Protein AF-A0A838ENE6-F1 (afdb_monomer_lite)

pLDDT: mean 74.34, std 18.83, range [38.56, 95.75]

Radius of gyration: 23.98 Å; chains: 1; bounding box: 71×28×96 Å

Sequence (156 aa):
MALDMVRVTDALPVLSAVAWEDVPYTPELLLDASSLPVVLVNDAAFALGCENGYDGYFECDKELSLLSSTDVLTAVHGNVLGFLAPGGTSQPFPWYAGFSFGWLSAFAKYQPAEAEKGVQVLSSLVSTIQRCNYTQGVYGCRAGRMVGTDGWPLDM

Secondary structure (DSSP, 8-state):
-------------------GGGS---GGGS--GGGS-HHHHT-HHHHHHHHHHHHHHHHS-S------HHHHHHHHHHHHHGGGSTT-TTS-HHHHHHHHHHHHHHHTTT-HHHHHHHHHHHHHHHHHHHHHHHHHHHHHHHHTTS--TT------

Foldseek 3Di:
DDDDDPPPPPPDPPPPPPPVLPPQDDPVLFDDCPLADPVLCPDPLLVVLLNQLLNVLSVVDDDLDDDDLVRLQVVLCCLQCCCVDDVSPPGDNSSSLSNNRNNLSNNCVPPVPSSVSSSVSSSVVNVVVVVVVVCCVVVVVVVVVQQDP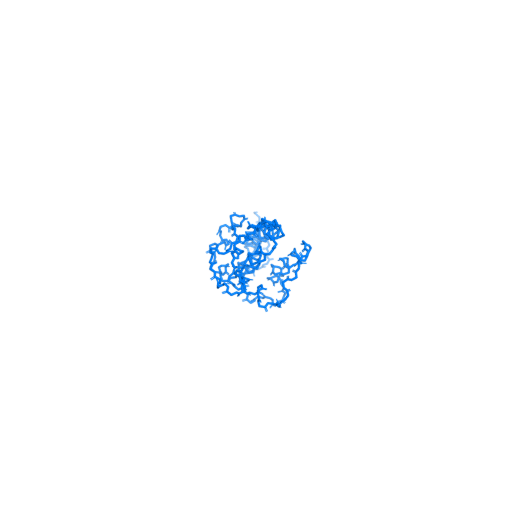VGDGDDD

Structure (mmCIF, N/CA/C/O backbone):
data_AF-A0A838ENE6-F1
#
_entry.id   AF-A0A838ENE6-F1
#
loop_
_atom_site.group_PDB
_atom_site.id
_atom_site.type_symbol
_atom_site.label_atom_id
_atom_site.label_alt_id
_atom_site.label_comp_id
_atom_site.label_asym_id
_atom_site.label_entity_id
_atom_site.label_seq_id
_atom_site.pdbx_PDB_ins_code
_atom_site.Cartn_x
_atom_site.Cartn_y
_atom_site.Cartn_z
_atom_site.occupancy
_atom_site.B_iso_or_equiv
_atom_site.auth_seq_id
_atom_site.auth_comp_id
_atom_site.auth_asym_id
_atom_site.auth_atom_id
_atom_site.pdbx_PDB_model_num
ATOM 1 N N . MET A 1 1 ? -43.290 -3.217 52.355 1.00 41.66 1 MET A N 1
ATOM 2 C CA . MET A 1 1 ? -41.937 -3.590 51.896 1.00 41.66 1 MET A CA 1
ATOM 3 C C . MET A 1 1 ? -42.007 -3.699 50.386 1.00 41.66 1 MET A C 1
ATOM 5 O O . MET A 1 1 ? -42.732 -4.551 49.893 1.00 41.66 1 MET A O 1
ATOM 9 N N . ALA A 1 2 ? -41.414 -2.736 49.682 1.00 39.59 2 ALA A N 1
ATOM 10 C CA . ALA A 1 2 ? -41.440 -2.664 48.225 1.00 39.59 2 ALA A CA 1
ATOM 11 C C . ALA A 1 2 ? -40.433 -3.670 47.646 1.00 39.59 2 ALA A C 1
ATOM 13 O O . ALA A 1 2 ? -39.293 -3.718 48.099 1.00 39.59 2 ALA A O 1
ATOM 14 N N . LEU A 1 3 ? -40.886 -4.490 46.697 1.00 42.88 3 LEU A N 1
ATOM 15 C CA . LEU A 1 3 ? -40.043 -5.366 45.887 1.00 42.88 3 LEU A CA 1
ATOM 16 C C . LEU A 1 3 ? -39.424 -4.508 44.787 1.00 42.88 3 LEU A C 1
ATOM 18 O O . LEU A 1 3 ? -40.125 -4.058 43.881 1.00 42.88 3 LEU A O 1
ATOM 22 N N . ASP A 1 4 ? -38.134 -4.233 44.935 1.00 41.28 4 ASP A N 1
ATOM 23 C CA . ASP A 1 4 ? -37.367 -3.432 43.994 1.00 41.28 4 ASP A CA 1
ATOM 24 C C . ASP A 1 4 ? -37.191 -4.207 42.679 1.00 41.28 4 ASP A C 1
ATOM 26 O O . ASP A 1 4 ? -36.771 -5.368 42.660 1.00 41.28 4 ASP A O 1
ATOM 30 N N . MET A 1 5 ? -37.585 -3.570 41.577 1.00 43.03 5 MET A N 1
ATOM 31 C CA . MET A 1 5 ? -37.486 -4.104 40.223 1.00 43.03 5 MET A CA 1
ATOM 32 C C . MET A 1 5 ? -36.016 -4.088 39.802 1.00 43.03 5 MET A C 1
ATOM 34 O O . MET A 1 5 ? -35.494 -3.054 39.386 1.00 43.03 5 MET A O 1
ATOM 38 N N . VAL A 1 6 ? -35.347 -5.241 39.855 1.00 45.34 6 VAL A N 1
ATOM 39 C CA . VAL A 1 6 ? -34.029 -5.408 39.231 1.00 45.34 6 VAL A CA 1
ATOM 40 C C . VAL A 1 6 ? -34.213 -5.307 37.717 1.00 45.34 6 VAL A C 1
ATOM 42 O O . VAL A 1 6 ? -34.671 -6.239 37.056 1.00 45.34 6 VAL A O 1
ATOM 45 N N . ARG A 1 7 ? -33.886 -4.136 37.162 1.00 42.03 7 ARG A N 1
ATOM 46 C CA . ARG A 1 7 ? -33.678 -3.955 35.725 1.00 42.03 7 ARG A CA 1
ATOM 47 C C . ARG A 1 7 ? -32.500 -4.831 35.309 1.00 42.03 7 ARG A C 1
ATOM 49 O O . ARG A 1 7 ? -31.351 -4.483 35.556 1.00 42.03 7 ARG A O 1
ATOM 56 N N . VAL A 1 8 ? -32.799 -5.941 34.646 1.00 43.09 8 VAL A N 1
ATOM 57 C CA . VAL A 1 8 ? -31.829 -6.681 33.837 1.00 43.09 8 VAL A CA 1
ATOM 58 C C . VAL A 1 8 ? -31.560 -5.843 32.588 1.00 43.09 8 VAL A C 1
ATOM 60 O O . VAL A 1 8 ? -32.196 -6.003 31.551 1.00 43.09 8 VAL A O 1
ATOM 63 N N . THR A 1 9 ? -30.667 -4.868 32.717 1.00 46.16 9 THR A N 1
ATOM 64 C CA . THR A 1 9 ? -29.913 -4.327 31.584 1.00 46.16 9 THR A CA 1
ATOM 65 C C . THR A 1 9 ? -28.564 -5.020 31.592 1.00 46.16 9 THR A C 1
ATOM 67 O O . THR A 1 9 ? -27.544 -4.396 31.880 1.00 46.16 9 THR A O 1
ATOM 70 N N . ASP A 1 10 ? -28.572 -6.329 31.344 1.00 44.88 10 ASP A N 1
ATOM 71 C CA . ASP A 1 10 ? -27.345 -7.020 30.984 1.00 44.88 10 ASP A CA 1
ATOM 72 C C . ASP A 1 10 ? -26.880 -6.405 29.667 1.00 44.88 10 ASP A C 1
ATOM 74 O O . ASP A 1 10 ? -27.547 -6.501 28.632 1.00 44.88 10 ASP A O 1
ATOM 78 N N . ALA A 1 11 ? -25.761 -5.685 29.742 1.00 50.72 11 ALA A N 1
ATOM 79 C CA . ALA A 1 11 ? -25.011 -5.304 28.567 1.00 50.72 11 ALA A CA 1
ATOM 80 C C . ALA A 1 11 ? -24.764 -6.587 27.768 1.00 50.72 11 ALA A C 1
ATOM 82 O O . ALA A 1 11 ? -24.235 -7.564 28.303 1.00 50.72 11 ALA A O 1
ATOM 83 N N . LEU A 1 12 ? -25.199 -6.586 26.506 1.00 44.91 12 LEU A N 1
ATOM 84 C CA . LEU A 1 12 ? -24.863 -7.630 25.544 1.00 44.91 12 LEU A CA 1
ATOM 85 C C . LEU A 1 12 ? -23.369 -7.954 25.690 1.00 44.91 12 LEU A C 1
ATOM 87 O O . LEU A 1 12 ? -22.583 -7.011 25.825 1.00 44.91 12 LEU A O 1
ATOM 91 N N . PRO A 1 13 ? -22.968 -9.238 25.684 1.00 41.44 13 PRO A N 1
ATOM 92 C CA . PRO A 1 13 ? -21.563 -9.590 25.765 1.00 41.44 13 PRO A CA 1
ATOM 93 C C . PRO A 1 13 ? -20.860 -8.869 24.622 1.00 41.44 13 PRO A C 1
ATOM 95 O O . PRO A 1 13 ? -21.119 -9.142 23.449 1.00 41.44 13 PRO A O 1
ATOM 98 N N . VAL A 1 14 ? -20.032 -7.886 24.978 1.00 45.56 14 VAL A N 1
ATOM 99 C CA . VAL A 1 14 ? -19.120 -7.234 24.051 1.00 45.56 14 VAL A CA 1
ATOM 100 C C . VAL A 1 14 ? -18.283 -8.377 23.502 1.00 45.56 14 VAL A C 1
ATOM 102 O O . VAL A 1 14 ? -17.490 -8.964 24.239 1.00 45.56 14 VAL A O 1
ATOM 105 N N . LEU A 1 15 ? -18.563 -8.768 22.254 1.00 39.59 15 LEU A N 1
ATOM 106 C CA . LEU A 1 15 ? -17.742 -9.685 21.469 1.00 39.59 15 LEU A CA 1
ATOM 107 C C . LEU A 1 15 ? -16.294 -9.309 21.762 1.00 39.59 15 LEU A C 1
ATOM 109 O O . LEU A 1 15 ? -15.936 -8.147 21.565 1.00 39.59 15 LEU A O 1
ATOM 113 N N . SER A 1 16 ? -15.525 -10.229 22.351 1.00 42.59 16 SER A N 1
ATOM 114 C CA . SER A 1 16 ? -14.200 -9.897 22.864 1.00 42.59 16 SER A CA 1
ATOM 115 C C . SER A 1 16 ? -13.412 -9.266 21.728 1.00 42.59 16 SER A C 1
ATOM 117 O O . SER A 1 16 ? -13.227 -9.911 20.695 1.00 42.59 16 SER A O 1
ATOM 119 N N . ALA A 1 17 ? -13.033 -8.000 21.895 1.00 54.66 17 ALA A N 1
ATOM 120 C CA . ALA A 1 17 ? -12.242 -7.283 20.915 1.00 54.66 17 ALA A CA 1
ATOM 121 C C . ALA A 1 17 ? -10.973 -8.104 20.681 1.00 54.66 17 ALA A C 1
ATOM 123 O O . ALA A 1 17 ? -10.132 -8.212 21.571 1.00 54.66 17 ALA A O 1
ATOM 124 N N . VAL A 1 18 ? -10.889 -8.771 19.531 1.00 61.59 18 VAL A N 1
ATOM 125 C CA . VAL A 1 18 ? -9.662 -9.441 19.119 1.00 61.59 18 VAL A CA 1
ATOM 126 C C . VAL A 1 18 ? -8.616 -8.341 18.994 1.00 61.59 18 VAL A C 1
ATOM 128 O O . VAL A 1 18 ? -8.850 -7.353 18.294 1.00 61.59 18 VAL A O 1
ATOM 131 N N . ALA A 1 19 ? -7.500 -8.481 19.707 1.00 71.06 19 ALA A N 1
ATOM 132 C CA . ALA A 1 19 ? -6.347 -7.626 19.489 1.00 71.06 19 ALA A CA 1
ATOM 133 C C . ALA A 1 19 ? -5.827 -7.944 18.082 1.00 71.06 19 ALA A C 1
ATOM 135 O O . ALA A 1 19 ? -5.329 -9.038 17.832 1.00 71.06 19 ALA A O 1
ATOM 136 N N . TRP A 1 20 ? -6.030 -7.028 17.132 1.00 75.94 20 TRP A N 1
ATOM 137 C CA . TRP A 1 20 ? -5.665 -7.246 15.726 1.00 75.94 20 TRP A CA 1
ATOM 138 C C . TRP A 1 20 ? -4.162 -7.465 15.525 1.00 75.94 20 TRP A C 1
ATOM 140 O O . TRP A 1 20 ? -3.778 -8.065 14.530 1.00 75.94 20 TRP A O 1
ATOM 150 N N . GLU A 1 21 ? -3.349 -7.036 16.491 1.00 76.50 21 GLU A N 1
ATOM 151 C CA . GLU A 1 21 ? -1.911 -7.311 16.588 1.00 76.50 21 GLU A CA 1
ATOM 152 C C . GLU A 1 21 ? -1.589 -8.815 16.649 1.00 76.50 21 GLU A C 1
ATOM 154 O O . GLU A 1 21 ? -0.538 -9.234 16.176 1.00 76.50 21 GLU A O 1
ATOM 159 N N . ASP A 1 22 ? -2.498 -9.637 17.187 1.00 79.25 22 ASP A N 1
ATOM 160 C CA . ASP A 1 22 ? -2.308 -11.087 17.327 1.00 79.25 22 ASP A CA 1
ATOM 161 C C . ASP A 1 22 ? -2.874 -11.885 16.135 1.00 79.25 22 ASP A C 1
ATOM 163 O O . ASP A 1 22 ? -2.771 -13.115 16.097 1.00 79.25 22 ASP A O 1
ATOM 167 N N . VAL A 1 23 ? -3.523 -11.217 15.172 1.00 82.56 23 VAL A N 1
ATOM 168 C CA . VAL A 1 23 ? -4.111 -11.874 13.998 1.00 82.56 23 VAL A CA 1
ATOM 169 C C . VAL A 1 23 ? -3.035 -12.007 12.919 1.00 82.56 23 VAL A C 1
ATOM 171 O O . VAL A 1 23 ? -2.625 -10.986 12.364 1.00 82.56 23 VAL A O 1
ATOM 174 N N . PRO A 1 24 ? -2.600 -13.234 12.572 1.00 86.44 24 PRO A N 1
ATOM 175 C CA . PRO A 1 24 ? -1.597 -13.420 11.534 1.00 86.44 24 PRO A CA 1
ATOM 176 C C . PRO A 1 24 ? -2.128 -12.924 10.191 1.00 86.44 24 PRO A C 1
ATOM 178 O O . PRO A 1 24 ? -3.317 -13.080 9.889 1.00 86.44 24 PRO A O 1
ATOM 181 N N . TYR A 1 25 ? -1.237 -12.363 9.376 1.00 88.81 25 TYR A N 1
ATOM 182 C CA . TYR A 1 25 ? -1.568 -11.948 8.023 1.00 88.81 25 TYR A CA 1
ATOM 183 C C . TYR A 1 25 ? -2.215 -13.092 7.227 1.00 88.81 25 TYR A C 1
ATOM 185 O O . TYR A 1 25 ? -1.704 -14.213 7.165 1.00 88.81 25 TYR A O 1
ATOM 193 N N . THR A 1 26 ? -3.333 -12.783 6.570 1.00 90.19 26 THR A N 1
ATOM 194 C CA . THR A 1 26 ? -3.889 -13.589 5.485 1.00 90.19 26 THR A CA 1
ATOM 195 C C . THR A 1 26 ? -4.367 -12.660 4.364 1.00 90.19 26 THR A C 1
ATOM 197 O O . THR A 1 26 ? -4.769 -11.523 4.642 1.00 90.19 26 THR A O 1
ATOM 200 N N . PRO A 1 27 ? -4.358 -13.096 3.091 1.00 87.19 27 PRO A N 1
ATOM 201 C CA . PRO A 1 27 ? -4.785 -12.254 1.972 1.00 87.19 27 PRO A CA 1
ATOM 202 C C . PRO A 1 27 ? -6.218 -11.720 2.106 1.00 87.19 27 PRO A C 1
ATOM 204 O O . PRO A 1 27 ? -6.520 -10.640 1.609 1.00 87.19 27 PRO A O 1
ATOM 207 N N . GLU A 1 28 ? -7.097 -12.439 2.806 1.00 90.00 28 GLU A N 1
ATOM 208 C CA . GLU A 1 28 ? -8.487 -12.042 3.060 1.00 90.00 28 GLU A CA 1
ATOM 209 C C . GLU A 1 28 ? -8.614 -10.836 4.002 1.00 90.00 28 GLU A C 1
ATOM 211 O O . GLU A 1 28 ? -9.683 -10.233 4.091 1.00 90.00 28 GLU A O 1
ATOM 216 N N . LEU A 1 29 ? -7.545 -10.475 4.718 1.00 88.12 29 LEU A N 1
ATOM 217 C CA . LEU A 1 29 ? -7.520 -9.303 5.594 1.00 88.12 29 LEU A CA 1
ATOM 218 C C . LEU A 1 29 ? -7.278 -7.997 4.837 1.00 88.12 29 LEU A C 1
ATOM 220 O O . LEU A 1 29 ? -7.498 -6.928 5.421 1.00 88.12 29 LEU A O 1
ATOM 224 N N . LEU A 1 30 ? -6.841 -8.090 3.578 1.00 90.88 30 LEU A N 1
ATOM 225 C CA . LEU A 1 30 ? -6.577 -6.950 2.715 1.00 90.88 30 LEU A CA 1
ATOM 226 C C . LEU A 1 30 ? -7.866 -6.238 2.291 1.00 90.88 30 LEU A C 1
ATOM 228 O O . LEU A 1 30 ? -8.944 -6.827 2.205 1.00 90.88 30 LEU A O 1
ATOM 232 N N . LEU A 1 31 ? -7.732 -4.947 2.001 1.00 92.31 31 LEU A N 1
ATOM 233 C CA . LEU A 1 31 ? -8.784 -4.160 1.362 1.00 92.31 31 LEU A CA 1
ATOM 234 C C . LEU A 1 31 ? -9.055 -4.651 -0.068 1.00 92.31 31 LEU A C 1
ATOM 236 O O . LEU A 1 31 ? -8.271 -5.399 -0.655 1.00 92.31 31 LEU A O 1
ATOM 240 N N . ASP A 1 32 ? -10.160 -4.188 -0.656 1.00 92.38 32 ASP A N 1
ATOM 241 C CA . ASP A 1 32 ? -10.454 -4.461 -2.061 1.00 92.38 32 ASP A CA 1
ATOM 242 C C . ASP A 1 32 ? -9.415 -3.788 -2.976 1.00 92.38 32 ASP A C 1
ATOM 244 O O . ASP A 1 32 ? -9.321 -2.563 -3.078 1.00 92.38 32 ASP A O 1
ATOM 248 N N . ALA A 1 33 ? -8.627 -4.615 -3.663 1.00 90.56 33 ALA A N 1
ATOM 249 C CA . ALA A 1 33 ? -7.590 -4.181 -4.591 1.00 90.56 33 ALA A CA 1
ATOM 250 C C . ALA A 1 33 ? -8.130 -3.864 -6.000 1.00 90.56 33 ALA A C 1
ATOM 252 O O . ALA A 1 33 ? -7.337 -3.580 -6.896 1.00 90.56 33 ALA A O 1
ATOM 253 N N . SER A 1 34 ? -9.450 -3.893 -6.230 1.00 90.75 34 SER A N 1
ATOM 254 C CA . SER A 1 34 ? -10.070 -3.660 -7.548 1.00 90.75 34 SER A CA 1
ATOM 255 C C . SER A 1 34 ? -9.715 -2.312 -8.189 1.00 90.75 34 SER A C 1
ATOM 257 O O . SER A 1 34 ? -9.725 -2.181 -9.414 1.00 90.75 34 SER A O 1
ATOM 259 N N . SER A 1 35 ? -9.359 -1.313 -7.376 1.00 89.62 35 SER A N 1
ATOM 260 C CA . SER A 1 35 ? -8.903 0.005 -7.833 1.00 89.62 35 SER A CA 1
ATOM 261 C C . SER A 1 35 ? -7.446 0.029 -8.318 1.00 89.62 35 SER A C 1
ATOM 263 O O . SER A 1 35 ? -7.004 1.035 -8.881 1.00 89.62 35 SER A O 1
ATOM 265 N N . LEU A 1 36 ? -6.685 -1.050 -8.112 1.00 90.44 36 LEU A N 1
ATOM 266 C CA . LEU A 1 36 ? -5.295 -1.185 -8.536 1.00 90.44 36 LEU A CA 1
ATOM 267 C C . LEU A 1 36 ? -5.188 -1.953 -9.869 1.00 90.44 36 LEU A C 1
ATOM 269 O O . LEU A 1 36 ? -6.006 -2.825 -10.168 1.00 90.44 36 LEU A O 1
ATOM 273 N N . PRO A 1 37 ? -4.168 -1.673 -10.700 1.00 90.25 37 PRO A N 1
ATOM 274 C CA . PRO A 1 37 ? -3.973 -2.381 -11.962 1.00 90.25 37 PRO A CA 1
ATOM 275 C C . PRO A 1 37 ? -3.751 -3.885 -11.756 1.00 90.25 37 PRO A C 1
ATOM 277 O O . PRO A 1 37 ? -2.849 -4.286 -11.028 1.00 90.25 37 PRO A O 1
ATOM 280 N N . VAL A 1 38 ? -4.491 -4.725 -12.483 1.00 88.12 38 VAL A N 1
ATOM 281 C CA . VAL A 1 38 ? -4.424 -6.200 -12.367 1.00 88.12 38 VAL A CA 1
ATOM 282 C C . VAL A 1 38 ? -3.006 -6.754 -12.546 1.00 88.12 38 VAL A C 1
ATOM 284 O O . VAL A 1 38 ? -2.611 -7.687 -11.857 1.00 88.12 38 VAL A O 1
ATOM 287 N N . VAL A 1 39 ? -2.216 -6.161 -13.446 1.00 87.00 39 VAL A N 1
ATOM 288 C CA . VAL A 1 39 ? -0.818 -6.569 -13.680 1.00 87.00 39 VAL A CA 1
ATOM 289 C C . VAL A 1 39 ? 0.047 -6.367 -12.433 1.00 87.00 39 VAL A C 1
ATOM 291 O O . VAL A 1 39 ? 0.963 -7.144 -12.204 1.00 87.00 39 VAL A O 1
ATOM 294 N N . LEU A 1 40 ? -0.254 -5.344 -11.629 1.00 90.19 40 LEU A N 1
ATOM 295 C CA . LEU A 1 40 ? 0.425 -5.090 -10.363 1.00 90.19 40 LEU A CA 1
ATOM 296 C C . LEU A 1 40 ? -0.024 -6.092 -9.296 1.00 90.19 40 LEU A C 1
ATOM 298 O O . LEU A 1 40 ? 0.812 -6.687 -8.632 1.00 90.19 40 LEU A O 1
ATOM 302 N N . VAL A 1 41 ? -1.339 -6.273 -9.146 1.00 91.31 41 VAL A N 1
ATOM 303 C CA . VAL A 1 41 ? -1.927 -7.104 -8.081 1.00 91.31 41 VAL A CA 1
ATOM 304 C C . VAL A 1 41 ? -1.555 -8.582 -8.238 1.00 91.31 41 VAL A C 1
ATOM 306 O O . VAL A 1 41 ? -1.369 -9.277 -7.247 1.00 91.31 41 VAL A O 1
ATOM 309 N N . ASN A 1 42 ? -1.392 -9.055 -9.476 1.00 91.94 42 ASN A N 1
ATOM 310 C CA . ASN A 1 42 ? -0.967 -10.426 -9.767 1.00 91.94 42 ASN A CA 1
ATOM 311 C C . ASN A 1 42 ? 0.555 -10.645 -9.650 1.00 91.94 42 ASN A C 1
ATOM 313 O O . ASN A 1 42 ? 1.026 -11.760 -9.884 1.00 91.94 42 ASN A O 1
ATOM 317 N N . ASP A 1 43 ? 1.336 -9.607 -9.348 1.00 93.62 43 ASP A N 1
ATOM 318 C CA . ASP A 1 43 ? 2.785 -9.716 -9.196 1.00 93.62 43 ASP A CA 1
ATOM 319 C C . ASP A 1 43 ? 3.139 -10.354 -7.840 1.00 93.62 43 ASP A C 1
ATOM 321 O O . ASP A 1 43 ? 2.644 -9.947 -6.789 1.00 93.62 43 ASP A O 1
ATOM 325 N N . ALA A 1 44 ? 4.032 -11.347 -7.835 1.00 94.25 44 ALA A N 1
ATOM 326 C CA . ALA A 1 44 ? 4.441 -12.024 -6.603 1.00 94.25 44 ALA A CA 1
ATOM 327 C C . ALA A 1 44 ? 5.119 -11.072 -5.601 1.00 94.25 44 ALA A C 1
ATOM 329 O O . ALA A 1 44 ? 4.976 -11.238 -4.389 1.00 94.25 44 ALA A O 1
ATOM 330 N N . ALA A 1 45 ? 5.829 -10.052 -6.090 1.00 93.38 45 ALA A N 1
ATOM 331 C CA . ALA A 1 45 ? 6.447 -9.055 -5.231 1.00 93.38 45 ALA A CA 1
ATOM 332 C C . ALA A 1 45 ? 5.401 -8.135 -4.586 1.00 93.38 45 ALA A C 1
ATOM 334 O O . ALA A 1 45 ? 5.622 -7.683 -3.467 1.00 93.38 45 ALA A O 1
ATOM 335 N N . PHE A 1 46 ? 4.256 -7.902 -5.240 1.00 94.44 46 PHE A N 1
ATOM 336 C CA . PHE A 1 46 ? 3.132 -7.184 -4.634 1.00 94.44 46 PHE A CA 1
ATOM 337 C C . PHE A 1 46 ? 2.553 -7.962 -3.452 1.00 94.44 46 PHE A C 1
ATOM 339 O O . PHE A 1 46 ? 2.399 -7.388 -2.379 1.00 94.44 46 PHE A O 1
ATOM 346 N N . ALA A 1 47 ? 2.313 -9.268 -3.613 1.00 94.75 47 ALA A N 1
ATOM 347 C CA . ALA A 1 47 ? 1.823 -10.119 -2.527 1.00 94.75 47 ALA A CA 1
ATOM 348 C C . ALA A 1 47 ? 2.770 -10.114 -1.312 1.00 94.75 47 ALA A C 1
ATOM 350 O O . ALA A 1 47 ? 2.326 -9.875 -0.193 1.00 94.75 47 ALA A O 1
ATOM 351 N N . LEU A 1 48 ? 4.079 -10.272 -1.545 1.00 94.56 48 LEU A N 1
ATOM 352 C CA . LEU A 1 48 ? 5.093 -10.180 -0.488 1.00 94.56 48 LEU A CA 1
ATOM 353 C C . LEU A 1 48 ? 5.141 -8.786 0.160 1.00 94.56 48 LEU A C 1
ATOM 355 O O . LEU A 1 48 ? 5.357 -8.653 1.360 1.00 94.56 48 LEU A O 1
ATOM 359 N N . GLY A 1 49 ? 4.951 -7.732 -0.634 1.00 94.25 49 GLY A N 1
ATOM 360 C CA . GLY A 1 49 ? 4.836 -6.372 -0.124 1.00 94.25 49 GLY A CA 1
ATOM 361 C C . GLY A 1 49 ? 3.649 -6.232 0.823 1.00 94.25 49 GLY A C 1
ATOM 362 O O . GLY A 1 49 ? 3.812 -5.695 1.911 1.00 94.25 49 GLY A O 1
ATOM 363 N N . CYS A 1 50 ? 2.476 -6.739 0.438 1.00 95.75 50 CYS A N 1
ATOM 364 C CA . CYS A 1 50 ? 1.261 -6.680 1.252 1.00 95.75 50 CYS A CA 1
ATOM 365 C C . CYS A 1 50 ? 1.437 -7.330 2.625 1.00 95.75 50 CYS A C 1
ATO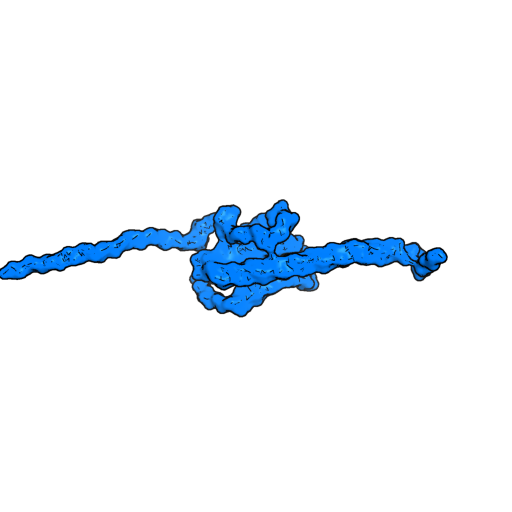M 367 O O . CYS A 1 50 ? 1.032 -6.733 3.616 1.00 95.75 50 CYS A O 1
ATOM 369 N N . GLU A 1 51 ? 2.047 -8.512 2.681 1.00 94.50 51 GLU A N 1
ATOM 370 C CA . GLU A 1 51 ? 2.382 -9.192 3.938 1.00 94.50 51 GLU A CA 1
ATOM 371 C C . GLU A 1 51 ? 3.296 -8.314 4.803 1.00 94.50 51 GLU A C 1
ATOM 373 O 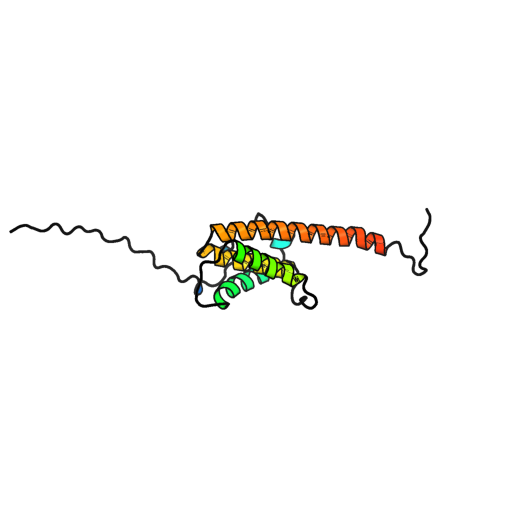O . GLU A 1 51 ? 2.904 -7.883 5.886 1.00 94.50 51 GLU A O 1
ATOM 378 N N . ASN A 1 52 ? 4.450 -7.910 4.262 1.00 92.56 52 ASN A N 1
ATOM 379 C CA . ASN A 1 52 ? 5.426 -7.089 4.983 1.00 92.56 52 ASN A CA 1
ATOM 380 C C . ASN A 1 52 ? 4.853 -5.742 5.459 1.00 92.56 52 ASN A C 1
ATOM 382 O O . ASN A 1 52 ? 5.242 -5.231 6.504 1.00 92.56 52 ASN A O 1
ATOM 386 N N . GLY A 1 53 ? 3.972 -5.128 4.669 1.00 91.56 53 GLY A N 1
ATOM 387 C CA . GLY A 1 53 ? 3.328 -3.864 5.013 1.00 91.56 53 GLY A CA 1
ATOM 388 C C . GLY A 1 53 ? 2.265 -4.018 6.092 1.00 91.56 53 GLY A C 1
ATOM 389 O O . GLY A 1 53 ? 2.134 -3.140 6.945 1.00 91.56 53 GLY A O 1
ATOM 390 N N . TYR A 1 54 ? 1.516 -5.122 6.052 1.00 92.25 54 TYR A N 1
ATOM 391 C CA . TYR A 1 54 ? 0.527 -5.457 7.070 1.00 92.25 54 TYR A CA 1
ATOM 392 C C . TYR A 1 54 ? 1.210 -5.691 8.419 1.00 92.25 54 TYR A C 1
ATOM 394 O O . TYR A 1 54 ? 0.867 -5.025 9.393 1.00 92.25 54 TYR A O 1
ATOM 402 N N . ASP A 1 55 ? 2.228 -6.550 8.453 1.00 90.38 55 ASP A N 1
ATOM 403 C CA . ASP A 1 55 ? 2.985 -6.843 9.673 1.00 90.38 55 ASP A CA 1
ATOM 404 C C . ASP A 1 55 ? 3.742 -5.599 10.159 1.00 90.38 55 ASP A C 1
ATOM 406 O O . ASP A 1 55 ? 3.666 -5.224 11.330 1.00 90.38 55 ASP A O 1
ATOM 410 N N . GLY A 1 56 ? 4.367 -4.865 9.235 1.00 88.00 56 GLY A N 1
ATOM 411 C CA . GLY A 1 56 ? 5.099 -3.635 9.532 1.00 88.00 56 GLY A CA 1
ATOM 412 C C . GLY A 1 56 ? 4.249 -2.533 10.177 1.00 88.00 56 GLY A C 1
ATOM 413 O O . GLY A 1 56 ? 4.785 -1.709 10.917 1.00 88.00 56 GLY A O 1
ATOM 414 N N . TYR A 1 57 ? 2.928 -2.508 9.950 1.00 85.75 57 TYR A N 1
ATOM 415 C CA . TYR A 1 57 ? 2.027 -1.588 10.656 1.00 85.75 57 TYR A CA 1
ATOM 416 C C . TYR A 1 57 ? 2.028 -1.844 12.169 1.00 85.75 57 TYR A C 1
ATOM 418 O O . TYR A 1 57 ? 2.074 -0.892 12.947 1.00 85.75 57 TYR A O 1
ATOM 426 N N . PHE A 1 58 ? 2.012 -3.114 12.577 1.00 84.19 58 PHE A N 1
ATOM 427 C CA . PHE A 1 58 ? 1.972 -3.523 13.983 1.00 84.19 58 PHE A CA 1
ATOM 428 C C . PHE A 1 58 ? 3.363 -3.573 14.631 1.00 84.19 58 PHE A C 1
ATOM 430 O O . PHE A 1 58 ? 3.483 -3.408 15.842 1.00 84.19 58 PHE A O 1
ATOM 437 N N . GLU A 1 59 ? 4.426 -3.750 13.842 1.00 81.75 59 GLU A N 1
ATOM 438 C CA . GLU A 1 59 ? 5.807 -3.746 14.343 1.00 81.75 59 GLU A CA 1
ATOM 439 C C . GLU A 1 59 ? 6.334 -2.340 14.691 1.00 81.75 59 GLU A C 1
ATOM 441 O O . GLU A 1 59 ? 7.253 -2.218 15.505 1.00 81.75 59 GLU A O 1
ATOM 446 N N . CYS A 1 60 ? 5.785 -1.275 14.087 1.00 65.69 60 CYS A N 1
ATOM 447 C CA . CYS A 1 60 ? 6.380 0.063 14.159 1.00 65.69 60 CYS A CA 1
ATOM 448 C C . CYS A 1 60 ? 6.137 0.856 15.458 1.00 65.69 60 CYS A C 1
ATOM 450 O O . CYS A 1 60 ? 7.003 1.671 15.765 1.00 65.69 60 CYS A O 1
ATOM 452 N N . ASP A 1 61 ? 5.053 0.661 16.224 1.00 57.03 61 ASP A N 1
ATOM 453 C CA . ASP A 1 61 ? 4.966 1.122 17.628 1.00 57.03 61 ASP A CA 1
ATOM 454 C C . ASP A 1 61 ? 3.680 0.676 18.354 1.00 57.03 61 ASP A C 1
ATOM 456 O O . ASP A 1 61 ? 2.630 0.490 17.745 1.00 57.03 61 ASP A O 1
ATOM 460 N N . LYS A 1 62 ? 3.761 0.586 19.690 1.00 53.66 62 LYS A N 1
ATOM 461 C CA . LYS A 1 62 ? 2.733 0.056 20.620 1.00 53.66 62 LYS A CA 1
ATOM 462 C C . LYS A 1 62 ? 1.588 1.016 20.963 1.00 53.66 62 LYS A C 1
ATOM 464 O O . LYS A 1 62 ? 0.739 0.697 21.796 1.00 53.66 62 LYS A O 1
ATOM 469 N N . GLU A 1 63 ? 1.558 2.193 20.352 1.00 55.16 63 GLU A N 1
ATOM 470 C CA . GLU A 1 63 ? 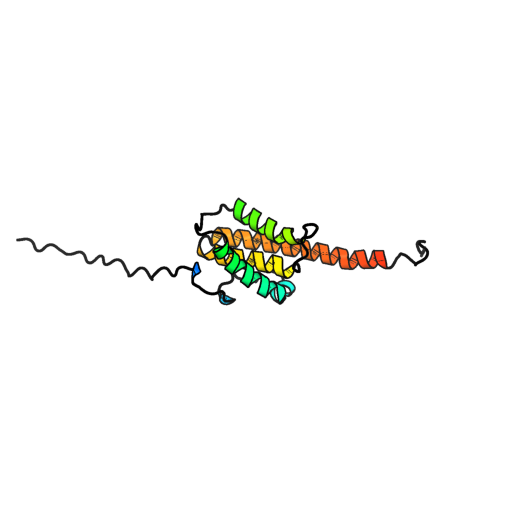0.468 3.153 20.500 1.00 55.16 63 GLU A CA 1
ATOM 471 C C . GLU A 1 63 ? -0.111 3.444 19.121 1.00 55.16 63 GLU A C 1
ATOM 473 O O . GLU A 1 63 ? 0.369 4.309 18.387 1.00 55.16 63 GLU A O 1
ATOM 478 N N . LEU A 1 64 ? -1.161 2.697 18.774 1.00 63.41 64 LEU A N 1
ATOM 479 C CA . LEU A 1 64 ? -2.013 2.910 17.605 1.00 63.41 64 LEU A CA 1
ATOM 480 C C . LEU A 1 64 ? -2.700 4.276 17.717 1.00 63.41 64 LEU A C 1
ATOM 482 O O . LEU A 1 64 ? -3.865 4.404 18.097 1.00 63.41 64 LEU A O 1
ATOM 486 N N . SER A 1 65 ? -1.931 5.328 17.463 1.00 65.12 65 SER A N 1
ATOM 487 C CA . SER A 1 65 ? -2.391 6.700 17.548 1.00 65.12 65 SER A CA 1
ATOM 488 C C . SER A 1 65 ? -3.296 7.016 16.363 1.00 65.12 65 SER A C 1
ATOM 490 O O . SER A 1 65 ? -3.154 6.482 15.257 1.00 65.12 65 SER A O 1
ATOM 492 N N . LEU A 1 66 ? -4.273 7.891 16.602 1.00 73.69 66 LEU A N 1
ATOM 493 C CA . LEU A 1 66 ? -5.131 8.373 15.533 1.00 73.69 66 LEU A CA 1
ATOM 494 C C . LEU A 1 66 ? -4.304 9.235 14.572 1.00 73.69 66 LEU A C 1
ATOM 496 O O . LEU A 1 66 ? -4.009 10.392 14.860 1.00 73.69 66 LEU A O 1
ATOM 500 N N . LEU A 1 67 ? -3.934 8.660 13.431 1.00 78.44 67 LEU A N 1
ATOM 501 C CA . LEU A 1 67 ? -3.280 9.373 12.339 1.00 78.44 67 LEU A CA 1
ATOM 502 C C . LEU A 1 67 ? -4.255 10.316 11.632 1.00 78.44 67 LEU A C 1
ATOM 504 O O . LEU A 1 67 ? -5.387 9.939 11.333 1.00 78.44 67 LEU A O 1
ATOM 508 N N . SER A 1 68 ? -3.810 11.531 11.311 1.00 82.81 68 SER A N 1
ATOM 509 C CA . SER A 1 68 ? -4.602 12.430 10.474 1.00 82.81 68 SER A CA 1
ATOM 510 C C . SER A 1 68 ? -4.593 11.965 9.015 1.00 82.81 68 SER A C 1
ATOM 512 O O . SER A 1 68 ? -3.695 11.245 8.574 1.00 82.81 68 SER A O 1
ATOM 514 N N . SER A 1 69 ? -5.549 12.443 8.208 1.00 79.19 69 SER A N 1
ATOM 515 C CA . SER A 1 69 ? -5.529 12.174 6.762 1.00 79.19 69 SER A CA 1
ATOM 516 C C . SER A 1 69 ? -4.208 12.618 6.112 1.00 79.19 69 SER A C 1
ATOM 518 O O . SER A 1 69 ? -3.720 11.945 5.214 1.00 79.19 69 SER A O 1
ATOM 520 N N . THR A 1 70 ? -3.593 13.710 6.572 1.00 83.50 70 THR A N 1
ATOM 521 C CA . THR A 1 70 ? -2.308 14.189 6.038 1.00 83.50 70 THR A CA 1
ATOM 522 C C . THR A 1 70 ? -1.164 13.220 6.337 1.00 83.50 70 THR A C 1
ATOM 524 O O . THR A 1 70 ? -0.318 12.993 5.471 1.00 83.50 70 THR A O 1
ATOM 527 N N . ASP A 1 71 ? -1.153 12.617 7.527 1.00 83.25 71 ASP A N 1
ATOM 528 C CA . ASP A 1 71 ? -0.108 11.672 7.937 1.00 83.25 71 ASP A CA 1
ATOM 529 C C . ASP A 1 71 ? -0.191 10.386 7.115 1.00 83.25 71 ASP A C 1
ATOM 531 O O . ASP A 1 71 ? 0.815 9.923 6.582 1.00 83.25 71 ASP A O 1
ATOM 535 N N . VAL A 1 72 ? -1.409 9.873 6.914 1.00 81.31 72 VAL A N 1
ATOM 536 C CA . VAL A 1 72 ? -1.671 8.696 6.072 1.00 81.31 72 VAL A CA 1
ATOM 537 C C . VAL A 1 72 ? -1.203 8.941 4.640 1.00 81.31 72 VAL A C 1
ATOM 539 O O . VAL A 1 72 ? -0.505 8.113 4.057 1.00 81.31 72 VAL A O 1
ATOM 542 N N . LEU A 1 73 ? -1.531 10.102 4.071 1.00 81.88 73 LEU A N 1
ATOM 543 C CA . LEU A 1 73 ? -1.105 10.452 2.718 1.00 81.88 73 LEU A CA 1
ATOM 544 C C . LEU A 1 73 ? 0.414 10.594 2.608 1.00 81.88 73 LEU A C 1
ATOM 546 O O . LEU A 1 73 ? 1.002 10.130 1.630 1.00 81.88 73 LEU A O 1
ATOM 550 N N . THR A 1 74 ? 1.052 11.194 3.612 1.00 83.25 74 THR A N 1
ATOM 551 C CA . THR A 1 74 ? 2.511 11.346 3.662 1.00 83.25 74 THR A CA 1
ATOM 552 C C . THR A 1 74 ? 3.200 9.989 3.766 1.00 83.25 74 THR A C 1
ATOM 554 O O . THR A 1 74 ? 4.182 9.761 3.063 1.00 83.25 74 THR A O 1
ATOM 557 N N . ALA A 1 75 ? 2.661 9.063 4.562 1.00 80.94 75 ALA A N 1
ATOM 558 C CA . ALA A 1 75 ? 3.170 7.700 4.684 1.00 80.94 75 ALA A CA 1
ATOM 559 C C . ALA A 1 75 ? 3.047 6.922 3.364 1.00 80.94 75 ALA A C 1
ATOM 561 O O . ALA A 1 75 ? 4.023 6.338 2.898 1.00 80.94 75 ALA A O 1
ATOM 562 N N . VAL A 1 76 ? 1.884 6.974 2.703 1.00 82.06 76 VAL A N 1
ATOM 563 C CA . VAL A 1 76 ? 1.677 6.328 1.393 1.00 82.06 76 VAL A CA 1
ATOM 564 C C . VAL A 1 76 ? 2.634 6.896 0.347 1.00 82.06 76 VAL A C 1
ATOM 566 O O . VAL A 1 76 ? 3.298 6.136 -0.356 1.00 82.06 76 VAL A O 1
ATOM 569 N N . HIS A 1 77 ? 2.760 8.223 0.270 1.00 81.81 77 HIS A N 1
ATOM 570 C CA . HIS A 1 77 ? 3.721 8.867 -0.621 1.00 81.81 77 HIS A CA 1
ATOM 571 C C . HIS A 1 77 ? 5.160 8.466 -0.296 1.00 81.81 77 HIS A C 1
ATOM 573 O O . HIS A 1 77 ? 5.897 8.113 -1.208 1.00 81.81 77 HIS A O 1
ATOM 579 N N . GLY A 1 78 ? 5.563 8.504 0.974 1.00 78.19 78 GLY A N 1
ATOM 580 C CA . GLY A 1 78 ? 6.913 8.148 1.411 1.00 78.19 78 GLY A CA 1
ATOM 581 C C . GLY A 1 78 ? 7.275 6.706 1.062 1.00 78.19 78 GLY A C 1
ATOM 582 O O . GLY A 1 78 ? 8.336 6.466 0.491 1.00 78.19 78 GLY A O 1
ATOM 583 N N . ASN A 1 79 ? 6.362 5.767 1.308 1.00 76.50 79 ASN A N 1
ATOM 584 C CA . ASN A 1 79 ? 6.556 4.350 1.005 1.00 76.50 79 ASN A CA 1
ATOM 585 C C . ASN A 1 79 ? 6.688 4.109 -0.507 1.00 76.50 79 ASN A C 1
ATOM 587 O O . ASN A 1 79 ? 7.633 3.459 -0.947 1.00 76.50 79 ASN A O 1
ATOM 591 N N . VAL A 1 80 ? 5.799 4.687 -1.323 1.00 72.31 80 VAL A N 1
ATOM 592 C CA . VAL A 1 80 ? 5.831 4.509 -2.786 1.00 72.31 80 VAL A CA 1
ATOM 593 C C . VAL A 1 80 ? 7.009 5.249 -3.427 1.00 72.31 80 VAL A C 1
ATOM 595 O O . VAL A 1 80 ? 7.645 4.722 -4.336 1.00 72.31 80 VAL A O 1
ATOM 598 N N . LEU A 1 81 ? 7.331 6.461 -2.966 1.00 71.12 81 LEU A N 1
ATOM 599 C CA . LEU A 1 81 ? 8.470 7.238 -3.464 1.00 71.12 81 LEU A CA 1
ATOM 600 C C . LEU A 1 81 ? 9.813 6.704 -2.954 1.00 71.12 81 LEU A C 1
ATOM 602 O O . LEU A 1 81 ? 10.835 7.003 -3.568 1.00 71.12 81 LEU A O 1
ATOM 606 N N . GLY A 1 82 ? 9.826 5.871 -1.908 1.00 65.50 82 GLY A N 1
ATOM 607 C CA . GLY A 1 82 ? 11.005 5.121 -1.473 1.00 65.50 82 GLY A CA 1
ATOM 608 C C . GLY A 1 82 ? 11.632 4.294 -2.603 1.00 65.50 82 GLY A C 1
ATOM 609 O O . GLY A 1 82 ? 12.854 4.207 -2.682 1.00 65.50 82 GLY A O 1
ATOM 610 N N . PHE A 1 83 ? 10.818 3.810 -3.550 1.00 63.28 83 PHE A N 1
ATOM 611 C CA . PHE A 1 83 ? 11.276 3.176 -4.795 1.00 63.28 83 PHE A CA 1
ATOM 612 C C . PHE A 1 83 ? 12.158 4.092 -5.666 1.00 63.28 83 PHE A C 1
ATOM 614 O O . PHE A 1 83 ? 13.049 3.620 -6.369 1.00 63.28 83 PHE A O 1
ATOM 621 N N . LEU A 1 84 ? 11.906 5.404 -5.649 1.00 64.25 84 LEU A N 1
ATOM 622 C CA . LEU A 1 84 ? 12.602 6.395 -6.477 1.00 64.25 84 LEU A CA 1
ATOM 623 C C . LEU A 1 84 ? 13.833 6.997 -5.786 1.00 64.25 84 LEU A C 1
ATOM 625 O O . LEU A 1 84 ? 14.551 7.787 -6.402 1.00 64.25 84 LEU A O 1
ATOM 629 N N . ALA A 1 85 ? 14.084 6.660 -4.517 1.00 66.00 85 ALA A N 1
ATOM 630 C CA . ALA A 1 85 ? 15.219 7.194 -3.781 1.00 66.00 85 ALA A CA 1
ATOM 631 C C . ALA A 1 85 ? 16.550 6.667 -4.367 1.00 66.00 85 ALA A C 1
ATOM 633 O O . ALA A 1 85 ? 16.687 5.463 -4.607 1.00 66.00 85 ALA A O 1
ATOM 634 N N . PRO A 1 86 ? 17.566 7.528 -4.582 1.00 48.00 86 PRO A N 1
ATOM 635 C CA . PRO A 1 86 ? 18.879 7.083 -5.036 1.00 48.00 86 PRO A CA 1
ATOM 636 C C . PRO A 1 86 ? 19.517 6.157 -3.989 1.00 48.00 86 PRO A C 1
ATOM 638 O O . PRO A 1 86 ? 19.763 6.570 -2.859 1.00 48.00 86 PRO A O 1
ATOM 641 N N . GLY A 1 87 ? 19.758 4.895 -4.363 1.00 55.19 87 GLY A N 1
ATOM 642 C CA . GLY A 1 87 ? 20.215 3.831 -3.454 1.00 55.19 87 GLY A CA 1
ATOM 643 C C . GLY A 1 87 ? 19.092 2.995 -2.818 1.00 55.19 87 GLY A C 1
ATOM 644 O O . GLY A 1 87 ? 19.383 2.030 -2.120 1.00 55.19 87 GLY A O 1
ATOM 645 N N . GLY A 1 88 ? 17.823 3.319 -3.091 1.00 49.66 88 GLY A N 1
ATOM 646 C CA . GLY A 1 88 ? 16.625 2.644 -2.577 1.00 49.66 88 GLY A CA 1
ATOM 647 C C . GLY A 1 88 ? 16.212 1.372 -3.327 1.00 49.66 88 GLY A C 1
ATOM 648 O O . GLY A 1 88 ? 15.132 0.847 -3.093 1.00 49.66 88 GLY A O 1
ATOM 649 N N . THR A 1 89 ? 17.044 0.837 -4.222 1.00 56.72 89 THR A N 1
ATOM 650 C CA . THR A 1 89 ? 16.713 -0.315 -5.083 1.00 56.72 89 THR A CA 1
ATOM 651 C C . THR A 1 89 ? 16.827 -1.667 -4.366 1.00 56.72 89 THR A C 1
ATOM 653 O O . THR A 1 89 ? 17.405 -2.605 -4.911 1.00 56.72 89 THR A O 1
ATOM 656 N N . SER A 1 90 ? 16.328 -1.783 -3.133 1.00 66.62 90 SER A N 1
ATOM 657 C CA . SER A 1 90 ? 16.258 -3.083 -2.448 1.00 66.62 90 SER A CA 1
ATOM 658 C C . SER A 1 90 ? 15.174 -3.968 -3.070 1.00 66.62 90 SER A C 1
ATOM 660 O O . SER A 1 90 ? 15.384 -5.163 -3.263 1.00 66.62 90 SER A O 1
ATOM 662 N N . GLN A 1 91 ? 14.032 -3.370 -3.428 1.00 83.94 91 GLN A N 1
ATOM 663 C CA . GLN A 1 91 ? 12.840 -4.094 -3.870 1.00 83.94 91 GLN A CA 1
ATOM 664 C C . GLN A 1 91 ? 12.262 -3.520 -5.177 1.00 83.94 91 GLN A C 1
ATOM 666 O O . GLN A 1 91 ? 12.490 -2.351 -5.503 1.00 83.94 91 GLN A O 1
ATOM 671 N N . PRO A 1 92 ? 11.524 -4.318 -5.968 1.00 87.06 92 PRO A N 1
ATOM 672 C CA . PRO A 1 92 ? 10.884 -3.842 -7.192 1.00 87.06 92 PRO A CA 1
ATOM 673 C C . PRO A 1 92 ? 9.637 -2.992 -6.882 1.00 87.06 92 PRO A C 1
ATOM 675 O O . PRO A 1 92 ? 9.022 -3.125 -5.828 1.00 87.06 92 PRO A O 1
ATOM 678 N N . PHE A 1 93 ? 9.213 -2.137 -7.821 1.00 87.75 93 PHE A N 1
ATOM 679 C CA . PHE A 1 93 ? 8.045 -1.254 -7.649 1.00 87.75 93 PHE A CA 1
ATOM 680 C C . PHE A 1 93 ? 6.759 -1.954 -7.147 1.00 87.75 93 PHE A C 1
ATOM 682 O O . PHE A 1 93 ? 6.123 -1.407 -6.242 1.00 87.75 93 PHE A O 1
ATOM 689 N N . PRO A 1 94 ? 6.373 -3.149 -7.653 1.00 91.25 94 PRO A N 1
ATOM 690 C CA . PRO A 1 94 ? 5.210 -3.871 -7.137 1.00 91.25 94 PRO A CA 1
ATOM 691 C C . PRO A 1 94 ? 5.272 -4.143 -5.637 1.00 91.25 94 PRO A C 1
ATOM 693 O O . PRO A 1 94 ? 4.249 -4.031 -4.970 1.00 91.25 94 PRO A O 1
ATOM 696 N N . TRP A 1 95 ? 6.464 -4.398 -5.093 1.00 92.00 95 TRP A N 1
ATOM 697 C CA . TRP A 1 95 ? 6.646 -4.597 -3.659 1.00 92.00 95 TRP A CA 1
ATOM 698 C C . TRP A 1 95 ? 6.312 -3.341 -2.857 1.00 92.00 95 TRP A C 1
ATOM 700 O O . TRP A 1 95 ? 5.571 -3.429 -1.889 1.00 92.00 95 TRP A O 1
ATOM 710 N N . TYR A 1 96 ? 6.775 -2.161 -3.282 1.00 89.75 96 TYR A N 1
ATOM 711 C CA . TYR A 1 96 ? 6.471 -0.905 -2.582 1.00 89.75 96 TYR A CA 1
ATOM 712 C C . TYR A 1 96 ? 4.980 -0.565 -2.616 1.00 89.75 96 TYR A C 1
ATOM 714 O O . TYR A 1 96 ? 4.420 -0.119 -1.616 1.00 89.75 96 TYR A O 1
ATOM 722 N N . ALA A 1 97 ? 4.320 -0.808 -3.752 1.00 91.94 97 ALA A N 1
ATOM 723 C CA . ALA A 1 97 ? 2.877 -0.633 -3.853 1.00 91.94 97 ALA A CA 1
ATOM 724 C C . ALA A 1 97 ? 2.119 -1.628 -2.957 1.00 91.94 97 ALA A C 1
ATOM 726 O O . ALA A 1 97 ? 1.165 -1.234 -2.287 1.00 91.94 97 ALA A O 1
ATOM 727 N N . GLY A 1 98 ? 2.572 -2.886 -2.911 1.00 94.25 98 GLY A N 1
ATOM 728 C CA . GLY A 1 98 ? 2.044 -3.912 -2.015 1.00 94.25 98 GLY A CA 1
ATOM 729 C C . GLY A 1 98 ? 2.230 -3.539 -0.549 1.00 94.25 98 GLY A C 1
ATOM 730 O O . GLY A 1 98 ? 1.272 -3.565 0.212 1.00 94.25 98 GLY A O 1
ATOM 731 N N . PHE A 1 99 ? 3.420 -3.080 -0.166 1.00 92.94 99 PHE A N 1
ATOM 732 C CA . PHE A 1 99 ? 3.731 -2.632 1.191 1.00 92.94 99 PHE A CA 1
ATOM 733 C C . PHE A 1 99 ? 2.787 -1.525 1.657 1.00 92.94 99 PHE A C 1
ATOM 735 O O . PHE A 1 99 ? 2.155 -1.641 2.706 1.00 92.94 99 PHE A O 1
ATOM 742 N N . SER A 1 100 ? 2.608 -0.478 0.848 1.00 92.88 100 SER A N 1
ATOM 743 C CA . SER A 1 100 ? 1.629 0.570 1.147 1.00 92.88 100 SER A CA 1
ATOM 744 C C . SER A 1 100 ? 0.205 0.026 1.274 1.00 92.88 100 SER A C 1
ATOM 746 O O . SER A 1 100 ? -0.531 0.466 2.153 1.00 92.88 100 SER A O 1
ATOM 748 N N . PHE A 1 101 ? -0.194 -0.920 0.422 1.00 95.12 101 PHE A N 1
ATOM 749 C CA . PHE A 1 101 ? -1.537 -1.497 0.444 1.00 95.12 101 PHE A CA 1
ATOM 750 C C . PHE A 1 101 ? -1.788 -2.387 1.672 1.00 95.12 101 PHE A C 1
ATOM 752 O O . PHE A 1 101 ? -2.843 -2.285 2.301 1.00 95.12 101 PHE A O 1
ATOM 759 N N . GLY A 1 102 ? -0.811 -3.212 2.050 1.00 94.44 102 GLY A N 1
ATOM 760 C CA . GLY A 1 102 ? -0.836 -4.030 3.263 1.00 94.44 102 GLY A CA 1
ATOM 761 C C . GLY A 1 102 ? -0.941 -3.180 4.523 1.00 94.44 102 GLY A C 1
ATOM 762 O O . GLY A 1 102 ? -1.839 -3.388 5.339 1.00 94.44 102 GLY A O 1
ATOM 763 N N . TRP A 1 103 ? -0.110 -2.139 4.613 1.00 92.94 103 TRP A N 1
ATOM 764 C CA . TRP A 1 103 ? -0.127 -1.186 5.723 1.00 92.94 103 TRP A CA 1
ATOM 765 C C . TRP A 1 103 ? -1.479 -0.469 5.841 1.00 92.94 103 TRP A C 1
ATOM 767 O O . TRP A 1 103 ? -2.056 -0.390 6.924 1.00 92.94 103 TRP A O 1
ATOM 777 N N . LEU A 1 104 ? -2.044 -0.004 4.719 1.00 93.31 104 LEU A N 1
ATOM 778 C CA . LEU A 1 104 ? -3.375 0.616 4.695 1.00 93.31 104 LEU A CA 1
ATOM 779 C C . LEU A 1 104 ? -4.480 -0.365 5.104 1.00 93.31 104 LEU A C 1
ATOM 781 O O . LEU A 1 104 ? -5.454 0.040 5.735 1.00 93.31 104 LEU A O 1
ATOM 785 N N . SER A 1 105 ? -4.329 -1.648 4.775 1.00 94.06 105 SER A N 1
ATOM 786 C CA . SER A 1 105 ? -5.296 -2.686 5.141 1.00 94.06 105 SER A CA 1
ATOM 787 C C . SER A 1 105 ? -5.294 -2.992 6.639 1.00 94.06 105 SER A C 1
ATOM 789 O O . SER A 1 105 ? -6.363 -3.175 7.226 1.00 94.06 105 SER A O 1
ATOM 791 N N . ALA A 1 106 ? -4.120 -2.986 7.274 1.00 90.19 106 ALA A N 1
ATOM 792 C CA . ALA A 1 106 ? -3.996 -3.049 8.729 1.00 90.19 106 ALA A CA 1
ATOM 793 C C . ALA A 1 106 ? -4.565 -1.780 9.392 1.00 90.19 106 ALA A C 1
ATOM 795 O O . ALA A 1 106 ? -5.382 -1.855 10.311 1.00 90.19 106 ALA A O 1
ATOM 796 N N . PHE A 1 107 ? -4.236 -0.604 8.856 1.00 88.94 107 PHE A N 1
ATOM 797 C CA . PHE A 1 107 ? -4.736 0.682 9.345 1.00 88.94 107 PHE A CA 1
ATOM 798 C C . PHE A 1 107 ? -6.270 0.814 9.256 1.00 88.94 107 PHE A C 1
ATOM 800 O O . PHE A 1 107 ? -6.902 1.381 10.153 1.00 88.94 107 PHE A O 1
ATOM 807 N N . ALA A 1 108 ? -6.898 0.230 8.230 1.00 91.00 108 ALA A N 1
ATOM 808 C CA . ALA A 1 108 ? -8.350 0.245 8.042 1.00 91.00 108 ALA A CA 1
ATOM 809 C C . ALA A 1 108 ? -9.134 -0.402 9.192 1.00 91.00 108 ALA A C 1
ATOM 811 O O . ALA A 1 108 ? -10.317 -0.102 9.365 1.00 91.00 108 ALA A O 1
ATOM 812 N N . LYS A 1 109 ? -8.495 -1.267 9.993 1.00 87.06 109 LYS A N 1
ATOM 813 C CA . LYS A 1 109 ? -9.116 -1.871 11.183 1.00 87.06 109 LYS A CA 1
ATOM 814 C C . LYS A 1 109 ? -9.425 -0.828 12.262 1.00 87.06 109 LYS A C 1
ATOM 816 O O . LYS A 1 109 ? -10.374 -1.010 13.020 1.00 87.06 109 LYS A O 1
ATOM 821 N N . TYR A 1 110 ? -8.664 0.266 12.296 1.00 84.69 110 TYR A N 1
ATOM 822 C CA . TYR A 1 110 ? -8.814 1.357 13.261 1.00 84.69 110 TYR A CA 1
ATOM 823 C C . TYR A 1 110 ? -9.466 2.594 12.639 1.00 84.69 110 TYR A C 1
ATOM 825 O O . TYR A 1 110 ? -10.303 3.2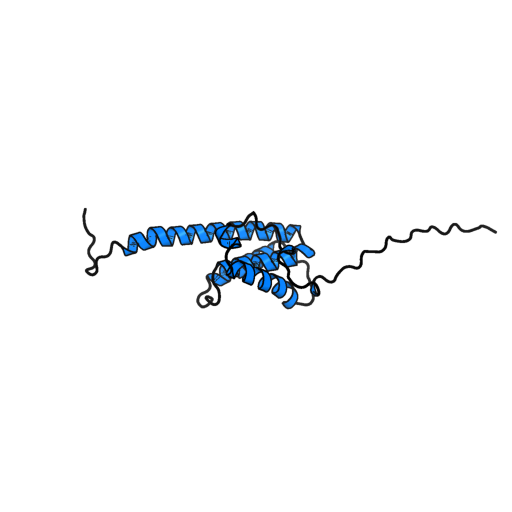35 13.272 1.00 84.69 110 TYR A O 1
ATOM 833 N N . GLN A 1 111 ? -9.099 2.925 11.397 1.00 87.88 111 GLN A N 1
ATOM 834 C CA . GLN A 1 111 ? -9.549 4.130 10.695 1.00 87.88 111 GLN A CA 1
ATOM 835 C C . GLN A 1 111 ? -9.889 3.827 9.226 1.00 87.88 111 GLN A C 1
ATOM 837 O O . GLN A 1 111 ? -9.120 4.142 8.312 1.00 87.88 111 GLN A O 1
ATOM 842 N N . PRO A 1 112 ? -11.050 3.197 8.965 1.00 90.00 112 PRO A N 1
ATOM 843 C CA . PRO A 1 112 ? -11.408 2.727 7.627 1.00 90.00 112 PRO A CA 1
ATOM 844 C C . PRO A 1 112 ? -11.578 3.867 6.615 1.00 90.00 112 PRO A C 1
ATOM 846 O O . PRO A 1 112 ? -11.184 3.727 5.461 1.00 90.00 112 PRO A O 1
ATOM 849 N N . ALA A 1 113 ? -12.121 5.016 7.033 1.00 89.50 113 ALA A N 1
ATOM 850 C CA . ALA A 1 113 ? -12.347 6.146 6.132 1.00 89.50 113 ALA A CA 1
ATOM 851 C C . ALA A 1 113 ? -11.029 6.780 5.653 1.00 89.50 113 ALA A C 1
ATOM 853 O O . ALA A 1 113 ? -10.911 7.211 4.505 1.00 89.50 113 ALA A O 1
ATOM 854 N N . GLU A 1 114 ? -10.028 6.845 6.524 1.00 87.94 114 GLU A N 1
ATOM 855 C CA . GLU A 1 114 ? -8.699 7.364 6.224 1.00 87.94 114 GLU A CA 1
ATOM 856 C C . GLU A 1 114 ? -7.903 6.368 5.377 1.00 87.94 114 GLU A C 1
ATOM 858 O O . GLU A 1 114 ? -7.230 6.781 4.429 1.00 87.94 114 GLU A O 1
ATOM 863 N N . ALA A 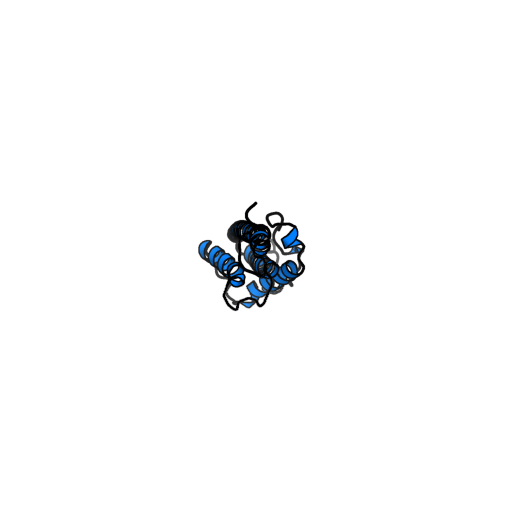1 115 ? -8.033 5.069 5.655 1.00 90.62 115 ALA A N 1
ATOM 864 C CA . ALA A 1 115 ? -7.432 4.017 4.843 1.00 90.62 115 ALA A CA 1
ATOM 865 C C . ALA A 1 115 ? -7.946 4.044 3.394 1.00 90.62 115 ALA A C 1
ATOM 867 O O . ALA A 1 115 ? -7.145 4.023 2.461 1.00 90.62 115 ALA A O 1
ATOM 868 N N . GLU A 1 116 ? -9.259 4.191 3.197 1.00 90.56 116 GLU A N 1
ATOM 869 C CA . GLU A 1 116 ? -9.890 4.308 1.874 1.00 90.56 116 GLU A CA 1
ATOM 870 C C . GLU A 1 116 ? -9.310 5.485 1.067 1.00 90.56 116 GLU A C 1
ATOM 872 O O . GLU A 1 116 ? -8.947 5.344 -0.103 1.00 90.56 116 GLU A O 1
ATOM 877 N N . LYS A 1 117 ? -9.147 6.654 1.706 1.00 89.69 117 LYS A N 1
ATOM 878 C CA . LYS A 1 117 ? -8.500 7.823 1.081 1.00 89.69 117 LYS A CA 1
ATOM 879 C C . LYS A 1 117 ? -7.052 7.516 0.690 1.00 89.69 117 LYS A C 1
ATOM 881 O O . LYS A 1 117 ? -6.611 7.912 -0.390 1.00 89.69 117 LYS A O 1
ATOM 886 N N . GLY A 1 118 ? -6.320 6.800 1.545 1.00 89.94 118 GLY A N 1
ATOM 887 C CA . GLY A 1 118 ? -4.966 6.330 1.255 1.00 89.94 118 GLY A CA 1
ATOM 888 C C . GLY A 1 118 ? -4.913 5.416 0.028 1.00 89.94 118 GLY A C 1
ATOM 889 O O . GLY A 1 118 ? -4.060 5.614 -0.839 1.00 89.94 118 GLY A O 1
ATOM 890 N N . VAL A 1 119 ? -5.860 4.479 -0.104 1.00 92.44 119 VAL A N 1
ATOM 891 C CA . VAL A 1 119 ? -5.965 3.571 -1.262 1.00 92.44 119 VAL A CA 1
ATOM 892 C C . VAL A 1 119 ? -6.236 4.343 -2.554 1.00 92.44 119 VAL A C 1
ATOM 894 O O . VAL A 1 119 ? -5.601 4.073 -3.575 1.00 92.44 119 VAL A O 1
ATOM 897 N N . GLN A 1 120 ? -7.109 5.352 -2.522 1.00 90.88 120 GLN A N 1
ATOM 898 C CA . GLN A 1 120 ? -7.372 6.198 -3.694 1.00 90.88 120 GLN A CA 1
ATOM 899 C C . GLN A 1 120 ? -6.107 6.922 -4.175 1.00 90.88 120 GLN A C 1
ATOM 901 O O . GLN A 1 120 ? -5.829 6.973 -5.378 1.00 90.88 120 GLN A O 1
ATOM 906 N N . VAL A 1 121 ? -5.307 7.451 -3.247 1.00 89.38 121 VAL A N 1
ATOM 907 C CA . VAL A 1 121 ? -4.040 8.110 -3.589 1.00 89.38 121 VAL A CA 1
ATOM 908 C C . VAL A 1 121 ? -3.004 7.109 -4.091 1.00 89.38 121 VAL A C 1
ATOM 910 O O . VAL A 1 121 ? -2.358 7.376 -5.107 1.00 89.38 121 VAL A O 1
ATOM 913 N N . LEU A 1 122 ? -2.897 5.936 -3.465 1.00 91.31 122 LEU A N 1
ATOM 914 C CA . LEU A 1 122 ? -2.034 4.853 -3.934 1.00 91.31 122 LEU A CA 1
ATOM 915 C C . LEU A 1 122 ? -2.375 4.448 -5.377 1.00 91.31 122 LEU A C 1
ATOM 917 O O . LEU A 1 122 ? -1.480 4.383 -6.218 1.00 91.31 122 LEU A O 1
ATOM 921 N N . SER A 1 123 ? -3.657 4.250 -5.693 1.00 91.75 123 SER A N 1
ATOM 922 C CA . SER A 1 123 ? -4.119 3.914 -7.047 1.00 91.75 123 SER A CA 1
ATOM 923 C C . SER A 1 123 ? -3.739 4.986 -8.078 1.00 91.75 123 SER A C 1
ATOM 925 O O . SER A 1 123 ? -3.226 4.671 -9.162 1.00 91.75 123 SER A O 1
ATOM 927 N N . SER A 1 124 ? -3.899 6.266 -7.724 1.00 89.50 124 SER A N 1
ATOM 928 C CA . SER A 1 124 ? -3.501 7.395 -8.573 1.00 89.50 124 SER A CA 1
ATOM 929 C C . SER A 1 124 ? -1.986 7.432 -8.824 1.00 89.50 124 SER A C 1
ATOM 931 O O . SER A 1 124 ? -1.538 7.582 -9.970 1.00 89.50 124 SER A O 1
ATOM 933 N N . LEU A 1 125 ? -1.180 7.228 -7.776 1.00 87.00 125 LEU A N 1
ATOM 934 C CA . LEU A 1 125 ? 0.282 7.185 -7.867 1.00 87.00 125 LEU A CA 1
ATOM 935 C C . LEU A 1 125 ? 0.763 6.019 -8.726 1.00 87.00 125 LEU A C 1
ATOM 937 O O . LEU A 1 125 ? 1.550 6.221 -9.653 1.00 87.00 125 LEU A O 1
ATOM 941 N N . VAL A 1 126 ? 0.248 4.817 -8.469 1.00 89.19 126 VAL A N 1
ATOM 942 C CA . VAL A 1 126 ? 0.569 3.609 -9.236 1.00 89.19 126 VAL A CA 1
ATOM 943 C C . VAL A 1 126 ? 0.263 3.809 -10.714 1.00 89.19 126 VAL A C 1
ATOM 945 O O . VAL A 1 126 ? 1.121 3.562 -11.564 1.00 89.19 126 VAL A O 1
ATOM 948 N N . SER A 1 127 ? -0.932 4.312 -11.026 1.00 87.06 127 SER A N 1
ATOM 949 C CA . SER A 1 127 ? -1.345 4.583 -12.403 1.00 87.06 127 SER A CA 1
ATOM 950 C C . SER A 1 127 ? -0.419 5.591 -13.086 1.00 87.06 127 SER A C 1
ATOM 952 O O . SER A 1 127 ? -0.068 5.426 -14.255 1.00 87.06 127 SER A O 1
ATOM 954 N N . THR A 1 128 ? 0.004 6.629 -12.364 1.00 84.94 128 THR A N 1
ATOM 955 C CA . THR A 1 128 ? 0.913 7.659 -12.882 1.00 84.94 128 THR A CA 1
ATOM 956 C C . THR A 1 128 ? 2.300 7.085 -13.168 1.00 84.94 128 THR A C 1
ATOM 958 O O . THR A 1 128 ? 2.823 7.267 -14.267 1.00 84.94 128 THR A O 1
ATOM 961 N N . ILE A 1 129 ? 2.875 6.332 -12.228 1.00 82.44 129 ILE A N 1
ATOM 962 C CA . ILE A 1 129 ? 4.207 5.726 -12.372 1.00 82.44 129 ILE A CA 1
ATOM 963 C C . ILE A 1 129 ? 4.223 4.706 -13.513 1.00 82.44 129 ILE A C 1
ATOM 965 O O . ILE A 1 129 ? 5.129 4.732 -14.345 1.00 82.44 129 ILE A O 1
ATOM 969 N N . GLN A 1 130 ? 3.200 3.856 -13.624 1.00 80.88 130 GLN A N 1
ATOM 970 C CA . GLN A 1 130 ? 3.096 2.902 -14.730 1.00 80.88 130 GLN A CA 1
ATOM 971 C C . GLN A 1 130 ? 3.019 3.597 -16.094 1.00 80.88 130 GLN A C 1
ATOM 973 O O . GLN A 1 130 ? 3.700 3.174 -17.029 1.00 80.88 130 GLN A O 1
ATOM 978 N N . ARG A 1 131 ? 2.254 4.691 -16.217 1.00 81.12 131 ARG A N 1
ATOM 979 C CA . ARG A 1 131 ? 2.213 5.495 -17.453 1.00 81.12 131 ARG A CA 1
ATOM 980 C C . ARG A 1 131 ? 3.576 6.096 -17.781 1.00 81.12 131 ARG A C 1
ATOM 982 O O . ARG A 1 131 ? 3.991 6.047 -18.940 1.00 81.12 131 ARG A O 1
ATOM 989 N N . CYS A 1 132 ? 4.280 6.636 -16.789 1.00 76.81 132 CYS A N 1
ATOM 990 C CA . CYS A 1 132 ? 5.624 7.179 -16.973 1.00 76.81 132 CYS A CA 1
ATOM 991 C C . CYS A 1 132 ? 6.608 6.097 -17.440 1.00 76.81 132 CYS A C 1
ATOM 993 O O . CYS A 1 132 ? 7.284 6.293 -18.448 1.00 76.81 132 CYS A O 1
ATOM 995 N N . ASN A 1 133 ? 6.622 4.933 -16.784 1.00 72.69 133 ASN A N 1
ATOM 996 C CA . ASN A 1 133 ? 7.492 3.810 -17.139 1.00 72.69 133 ASN A CA 1
ATOM 997 C C . ASN A 1 133 ? 7.180 3.258 -18.536 1.00 72.69 133 ASN A C 1
ATOM 999 O O . ASN A 1 133 ? 8.095 2.992 -19.311 1.00 72.69 133 ASN A O 1
ATOM 1003 N N . TYR A 1 134 ? 5.899 3.140 -18.897 1.00 69.31 134 TYR A N 1
ATOM 1004 C CA . TYR A 1 134 ? 5.492 2.745 -20.246 1.00 69.31 134 TYR A CA 1
ATOM 1005 C C . TYR A 1 134 ? 5.974 3.752 -21.295 1.00 69.31 134 TYR A C 1
ATOM 1007 O O . TYR A 1 134 ? 6.544 3.369 -22.314 1.00 69.31 134 TYR A O 1
ATOM 1015 N N . THR A 1 135 ? 5.808 5.050 -21.031 1.00 65.56 135 THR A N 1
ATOM 1016 C CA . THR A 1 135 ? 6.247 6.114 -21.944 1.00 65.56 135 THR A CA 1
ATOM 1017 C C . THR A 1 135 ? 7.770 6.101 -22.102 1.00 65.56 135 THR A C 1
ATOM 1019 O O . THR A 1 135 ? 8.275 6.145 -23.221 1.00 65.56 135 THR A O 1
ATOM 1022 N N . GLN A 1 136 ? 8.523 5.956 -21.012 1.00 62.66 136 GLN A N 1
ATOM 1023 C CA . GLN A 1 136 ? 9.980 5.825 -21.069 1.00 62.66 136 GLN A CA 1
ATOM 1024 C C . GLN A 1 136 ? 10.429 4.548 -21.789 1.00 62.66 136 GLN A C 1
ATOM 1026 O O . GLN A 1 136 ? 11.360 4.609 -22.583 1.00 62.66 136 GLN A O 1
ATOM 1031 N N . GLY A 1 137 ? 9.757 3.412 -21.594 1.00 59.84 137 GLY A N 1
ATOM 1032 C CA . GLY A 1 137 ? 10.064 2.173 -22.314 1.00 59.84 137 GLY A CA 1
ATOM 1033 C C . GLY A 1 137 ? 9.787 2.282 -23.816 1.00 59.84 137 GLY A C 1
ATOM 1034 O O . GLY A 1 137 ? 10.633 1.946 -24.637 1.00 59.84 137 GLY A O 1
ATOM 1035 N N . VAL A 1 138 ? 8.630 2.819 -24.204 1.00 59.03 138 VAL A N 1
ATOM 1036 C CA . VAL A 1 138 ? 8.219 2.919 -25.614 1.00 59.03 138 VAL A CA 1
ATOM 1037 C C . VAL A 1 138 ? 9.004 3.994 -26.371 1.00 59.03 138 VAL A C 1
ATOM 1039 O O . VAL A 1 138 ? 9.452 3.758 -27.497 1.00 59.03 138 VAL A O 1
ATOM 1042 N N . TYR A 1 139 ? 9.200 5.170 -25.773 1.00 52.00 139 TYR A N 1
ATOM 1043 C CA . TYR A 1 139 ? 9.881 6.290 -26.428 1.00 52.00 139 TYR A CA 1
ATOM 1044 C C . TYR A 1 139 ? 11.391 6.315 -26.165 1.00 52.00 139 TYR A C 1
ATOM 1046 O O . TYR A 1 139 ? 12.148 6.714 -27.048 1.00 52.00 139 TYR A O 1
ATOM 1054 N N . GLY A 1 140 ? 11.859 5.813 -25.021 1.00 51.03 140 GLY A N 1
ATOM 1055 C CA . GLY A 1 140 ? 13.287 5.636 -24.736 1.00 51.03 140 GLY A CA 1
ATOM 1056 C C . GLY A 1 140 ? 13.923 4.537 -25.589 1.00 51.03 140 GLY A C 1
ATOM 1057 O O . GLY A 1 140 ? 15.015 4.739 -26.115 1.00 51.03 140 GLY A O 1
ATOM 1058 N N . CYS A 1 141 ? 13.221 3.427 -25.860 1.00 47.91 141 CYS A N 1
ATOM 1059 C CA . CYS A 1 141 ? 13.693 2.432 -26.832 1.00 47.91 141 CYS A CA 1
ATOM 1060 C C . CYS A 1 141 ? 13.668 2.949 -28.280 1.00 47.91 141 CYS A C 1
ATOM 1062 O O . CYS A 1 141 ? 14.478 2.505 -29.094 1.00 47.91 141 CYS A O 1
ATOM 1064 N N . ARG A 1 142 ? 12.778 3.896 -28.619 1.00 43.53 142 ARG A N 1
ATOM 1065 C CA . ARG A 1 142 ? 12.809 4.581 -29.924 1.00 43.53 142 ARG A CA 1
ATOM 1066 C C . ARG A 1 142 ? 13.997 5.534 -30.046 1.00 43.53 142 ARG A C 1
ATOM 1068 O O . ARG A 1 142 ? 14.630 5.541 -31.094 1.00 43.53 142 ARG A O 1
ATOM 1075 N N . ALA A 1 143 ? 14.339 6.267 -28.989 1.00 42.72 143 ALA A N 1
ATOM 1076 C CA . ALA A 1 143 ? 15.536 7.109 -28.967 1.00 42.72 143 ALA A CA 1
ATOM 1077 C C . ALA A 1 143 ? 16.833 6.275 -29.019 1.00 42.72 143 ALA A C 1
ATOM 1079 O O . ALA A 1 143 ? 17.761 6.625 -29.741 1.00 42.72 143 ALA A O 1
ATOM 1080 N N . GLY A 1 144 ? 16.872 5.119 -28.344 1.00 41.25 144 GLY A N 1
ATOM 1081 C CA . GLY A 1 144 ? 18.012 4.191 -28.373 1.00 41.25 144 GLY A CA 1
ATOM 1082 C C . GLY A 1 144 ? 18.205 3.422 -29.689 1.00 41.25 144 GLY A C 1
ATOM 1083 O O . GLY A 1 144 ? 19.244 2.798 -29.874 1.00 41.25 144 GLY A O 1
ATOM 1084 N N . ARG A 1 145 ? 17.235 3.461 -30.616 1.00 41.25 145 ARG A N 1
ATOM 1085 C CA . ARG A 1 145 ? 17.339 2.866 -31.966 1.00 41.25 145 ARG A CA 1
ATOM 1086 C C . ARG A 1 145 ? 17.641 3.873 -33.080 1.00 41.25 145 ARG A C 1
ATOM 1088 O O . ARG A 1 145 ? 17.695 3.463 -34.235 1.00 41.25 145 ARG A O 1
ATOM 1095 N N . MET A 1 146 ? 17.840 5.153 -32.759 1.00 44.16 146 MET A N 1
ATOM 1096 C CA . MET A 1 146 ? 18.215 6.194 -33.732 1.00 44.16 146 MET A CA 1
ATOM 1097 C C . MET A 1 146 ? 19.638 6.726 -33.542 1.00 44.16 146 MET A C 1
ATOM 1099 O O . MET A 1 146 ? 19.972 7.785 -34.062 1.00 44.16 146 MET A O 1
ATOM 1103 N N . VAL A 1 147 ? 20.489 6.012 -32.808 1.00 46.66 147 VAL A N 1
ATOM 1104 C CA . VAL A 1 147 ? 21.916 6.330 -32.762 1.00 46.66 147 VAL A CA 1
ATOM 1105 C C . VAL A 1 147 ? 22.650 5.126 -33.326 1.00 46.66 147 VAL A C 1
ATOM 1107 O O . VAL A 1 147 ? 22.804 4.105 -32.656 1.00 46.66 147 VAL A O 1
ATOM 1110 N N . GLY A 1 148 ? 23.035 5.226 -34.601 1.00 48.75 148 GLY A N 1
ATOM 1111 C CA . GLY A 1 148 ? 24.060 4.355 -35.162 1.00 48.75 148 GLY A CA 1
ATOM 1112 C C . GLY A 1 148 ? 25.330 4.462 -34.317 1.00 48.75 148 GLY A C 1
ATOM 1113 O O . GLY A 1 148 ? 25.575 5.477 -33.663 1.00 48.75 148 GLY A O 1
ATOM 1114 N N . THR A 1 149 ? 26.145 3.411 -34.301 1.00 50.81 149 THR A N 1
ATOM 1115 C CA . THR A 1 149 ? 27.417 3.342 -33.554 1.00 50.81 149 THR A CA 1
ATOM 1116 C C . THR A 1 149 ? 28.439 4.430 -33.929 1.00 50.81 149 THR A C 1
ATOM 1118 O O . THR A 1 149 ? 29.510 4.508 -33.337 1.00 50.81 149 THR A O 1
ATOM 1121 N N . ASP A 1 150 ? 28.110 5.262 -34.908 1.00 56.00 150 ASP A N 1
ATOM 1122 C CA . ASP A 1 150 ? 28.866 6.344 -35.520 1.00 56.00 150 ASP A CA 1
ATOM 1123 C C . ASP A 1 150 ? 28.278 7.749 -35.265 1.00 56.00 150 ASP A C 1
ATOM 1125 O O . ASP A 1 150 ? 28.888 8.741 -35.660 1.00 56.00 150 ASP A O 1
ATOM 1129 N N . GLY A 1 151 ? 27.153 7.869 -34.548 1.00 49.53 151 GLY A N 1
ATOM 1130 C CA . GLY A 1 151 ? 26.702 9.143 -33.975 1.00 49.53 151 GLY A CA 1
ATOM 1131 C C . GLY A 1 151 ? 26.138 10.182 -34.952 1.00 49.53 151 GLY A C 1
ATOM 1132 O O . GLY A 1 151 ? 26.043 11.349 -34.575 1.00 49.53 151 GLY A O 1
ATOM 1133 N N . TRP A 1 152 ? 25.725 9.796 -36.162 1.00 41.34 152 TRP A N 1
ATOM 1134 C CA . TRP A 1 152 ? 25.025 10.696 -37.089 1.00 41.34 152 TRP A CA 1
ATOM 1135 C C . TRP A 1 152 ? 23.540 10.327 -37.239 1.00 41.34 152 TRP A C 1
ATOM 1137 O O . TRP A 1 152 ? 23.205 9.140 -37.258 1.00 41.34 152 TRP A O 1
ATOM 1147 N N . PRO A 1 153 ? 22.632 11.318 -37.344 1.00 38.56 153 PRO A N 1
ATOM 1148 C CA . PRO A 1 153 ? 21.235 11.063 -37.666 1.00 38.56 153 PRO A CA 1
ATOM 1149 C C . PRO A 1 153 ? 21.118 10.560 -39.111 1.00 38.56 153 PRO A C 1
ATOM 1151 O O . PRO A 1 153 ? 21.681 11.149 -40.032 1.00 38.56 153 PRO A O 1
ATOM 1154 N N . LEU A 1 154 ? 20.385 9.462 -39.305 1.00 47.03 154 LEU A N 1
ATOM 1155 C CA . LEU A 1 154 ? 19.955 9.021 -40.630 1.00 47.03 154 LEU A CA 1
ATOM 1156 C C . LEU A 1 154 ? 18.873 9.990 -41.117 1.00 47.03 154 LEU A C 1
ATOM 1158 O O . LEU A 1 154 ? 17.739 9.938 -40.638 1.00 47.03 154 LEU A O 1
ATOM 1162 N N . ASP A 1 155 ? 19.240 10.884 -42.033 1.00 48.59 155 ASP A N 1
ATOM 1163 C CA . ASP A 1 155 ? 18.262 11.620 -42.830 1.00 48.59 155 ASP A CA 1
ATOM 1164 C C . ASP A 1 155 ? 17.462 10.629 -43.694 1.00 48.59 155 ASP A C 1
ATOM 1166 O O . ASP A 1 155 ? 18.015 9.662 -44.226 1.00 48.59 155 ASP A O 1
ATOM 1170 N N . MET A 1 156 ? 16.146 10.862 -43.746 1.00 45.94 156 MET A N 1
ATOM 1171 C CA . MET A 1 156 ? 15.148 10.081 -44.493 1.00 45.94 156 MET A CA 1
ATOM 1172 C C . MET A 1 156 ? 15.465 9.942 -45.983 1.00 45.94 156 MET A C 1
ATOM 1174 O O . MET A 1 156 ? 15.895 10.944 -46.595 1.00 45.94 156 MET A O 1
#